Protein AF-A0A0B3A888-F1 (afdb_monomer_lite)

pLDDT: mean 83.21, std 17.1, range [43.78, 98.12]

Radius of gyration: 31.51 Å; chains: 1; bounding box: 76×60×74 Å

Foldseek 3Di:
DVVVVVVVVVLVVVLVVLVVVLVVVLVVCCVPVVDDPVVSVVSVVVSVVVSVVVVVVSVVVVVVVVVVVVVVVVVPPPDDDDDDDDDDDDDDDDDDDDPDDPDPDPPDDDDDDDAQKKAFQVQLEMAGPPDPCRVVHDPVRIDGHNDPVVSVVVVRHYDPPRPPVPD

Secondary structure (DSSP, 8-state):
-HHHHHHHHHHHHHHHHHHHHHHHHHHHHHHHH---HHHHHHHHHHHHHHHHHHHHHHHHHHHHHHHHHHHHHTTS---PPP--------S-----------------PPPP---SEEEETTTTEEEETT-TTGGGS-GGGEEEES-HHHHHHTTPEEPTTT-TT--

Structure (mmCIF, N/CA/C/O backbone):
data_AF-A0A0B3A888-F1
#
_entry.id   AF-A0A0B3A888-F1
#
loop_
_atom_site.group_PDB
_atom_site.id
_atom_site.type_symbol
_atom_site.label_atom_id
_atom_site.label_alt_id
_atom_site.label_comp_id
_atom_site.label_asym_id
_atom_site.label_entity_id
_atom_site.label_seq_id
_atom_site.pdbx_PDB_ins_code
_atom_site.Cartn_x
_atom_site.Cartn_y
_atom_site.Cartn_z
_atom_site.occupancy
_atom_site.B_iso_or_equiv
_atom_site.auth_seq_id
_atom_site.auth_comp_id
_atom_site.auth_asym_id
_atom_site.auth_atom_id
_atom_site.pdbx_PDB_model_num
ATOM 1 N N . MET A 1 1 ? -5.987 -22.465 0.903 1.00 52.75 1 MET A N 1
ATOM 2 C CA . MET A 1 1 ? -4.660 -22.905 0.404 1.00 52.75 1 MET A CA 1
ATOM 3 C C . MET A 1 1 ? -4.562 -23.114 -1.117 1.00 52.75 1 MET A C 1
ATOM 5 O O . MET A 1 1 ? -3.492 -22.869 -1.653 1.00 52.75 1 MET A O 1
ATOM 9 N N . LYS A 1 2 ? -5.612 -23.529 -1.856 1.00 56.41 2 LYS A N 1
ATOM 10 C CA . LYS A 1 2 ? -5.529 -23.664 -3.337 1.00 56.41 2 LYS A CA 1
ATOM 11 C C . LYS A 1 2 ? -5.495 -22.328 -4.105 1.00 56.41 2 LYS A C 1
ATOM 13 O O . LYS A 1 2 ? -4.912 -22.266 -5.180 1.00 56.41 2 LYS A O 1
ATOM 18 N N . THR A 1 3 ? -6.082 -21.266 -3.560 1.00 59.41 3 THR A N 1
ATOM 19 C CA . THR A 1 3 ? -6.225 -19.962 -4.233 1.00 59.41 3 THR A CA 1
ATOM 20 C C . THR A 1 3 ? -4.918 -19.170 -4.338 1.00 59.41 3 THR A C 1
ATOM 22 O O . THR A 1 3 ? -4.707 -18.485 -5.332 1.00 59.41 3 THR A O 1
ATOM 25 N N . GLU A 1 4 ? -4.000 -19.308 -3.379 1.00 65.19 4 GLU A N 1
ATOM 26 C CA . GLU A 1 4 ? -2.724 -18.570 -3.383 1.00 65.19 4 GLU A CA 1
ATOM 27 C C . GLU A 1 4 ? -1.779 -19.015 -4.508 1.00 65.19 4 GLU A C 1
ATOM 29 O O . GLU A 1 4 ? -1.134 -18.179 -5.141 1.00 65.19 4 GLU A O 1
ATOM 34 N N . LYS A 1 5 ? -1.744 -20.320 -4.816 1.00 71.00 5 LYS A N 1
ATOM 35 C CA . LYS A 1 5 ? -0.917 -20.869 -5.907 1.00 71.00 5 LYS A CA 1
ATOM 36 C C . LYS A 1 5 ? -1.411 -20.451 -7.294 1.00 71.00 5 LYS A C 1
ATOM 38 O O . LYS A 1 5 ? -0.616 -20.291 -8.214 1.00 71.00 5 LYS A O 1
ATOM 43 N N . LEU A 1 6 ? -2.721 -20.266 -7.447 1.00 69.06 6 LEU A N 1
ATOM 44 C CA . LEU A 1 6 ? -3.334 -19.882 -8.719 1.00 69.06 6 LEU A CA 1
ATOM 45 C C . LEU A 1 6 ? -3.027 -18.419 -9.067 1.00 69.06 6 LEU A C 1
ATOM 47 O O . LEU A 1 6 ? -2.674 -18.119 -10.205 1.00 69.06 6 LEU A O 1
ATOM 51 N N . VAL A 1 7 ? -3.057 -17.530 -8.067 1.00 69.50 7 VAL A N 1
ATOM 52 C CA . VAL A 1 7 ? -2.673 -16.119 -8.240 1.00 69.50 7 VAL A CA 1
ATOM 53 C C . VAL A 1 7 ? -1.181 -15.990 -8.567 1.00 69.50 7 VAL A C 1
ATOM 55 O O . VAL A 1 7 ? -0.821 -15.209 -9.441 1.00 69.50 7 VAL A O 1
ATOM 58 N N . SER A 1 8 ? -0.301 -16.792 -7.949 1.00 80.62 8 SER A N 1
ATOM 59 C CA . SER A 1 8 ? 1.134 -16.717 -8.264 1.00 80.62 8 SER A CA 1
ATOM 60 C C . SER A 1 8 ? 1.475 -17.188 -9.679 1.00 80.62 8 SER A C 1
ATOM 62 O O . SER A 1 8 ? 2.405 -16.655 -10.278 1.00 80.62 8 SER A O 1
ATOM 64 N N . LEU A 1 9 ? 0.748 -18.175 -10.212 1.00 87.25 9 LEU A N 1
ATOM 65 C CA . LEU A 1 9 ? 0.946 -18.652 -11.583 1.00 87.25 9 LEU A CA 1
ATOM 66 C C . LEU A 1 9 ? 0.525 -17.603 -12.612 1.00 87.25 9 LEU A C 1
ATOM 68 O O . LEU A 1 9 ? 1.254 -17.373 -13.571 1.00 87.25 9 LEU A O 1
ATOM 72 N N . PHE A 1 10 ? -0.610 -16.936 -12.396 1.00 85.94 10 PHE A N 1
ATOM 73 C CA . PHE A 1 10 ? -1.071 -15.887 -13.304 1.00 85.94 10 PHE A CA 1
ATOM 74 C C . PHE A 1 10 ? -0.111 -14.689 -13.330 1.00 85.94 10 PHE A C 1
ATOM 76 O O . PHE A 1 10 ? 0.247 -14.225 -14.409 1.00 85.94 10 PHE A O 1
ATOM 83 N N . ASP A 1 11 ? 0.374 -14.248 -12.163 1.00 86.38 11 ASP A N 1
ATOM 84 C CA . ASP A 1 11 ? 1.381 -13.180 -12.064 1.00 86.38 11 ASP A CA 1
ATOM 85 C C . ASP A 1 11 ? 2.663 -13.535 -12.837 1.00 86.38 11 ASP A C 1
ATOM 87 O O . ASP A 1 11 ? 3.244 -12.694 -13.524 1.00 86.38 11 ASP A O 1
ATOM 91 N N . PHE A 1 12 ? 3.107 -14.791 -12.727 1.00 88.06 12 PHE A N 1
ATOM 92 C CA . PHE A 1 12 ? 4.292 -15.280 -13.425 1.00 88.06 12 PHE A CA 1
ATOM 93 C C . PHE A 1 12 ? 4.088 -15.292 -14.942 1.00 88.06 12 PHE A C 1
ATOM 95 O O . PHE A 1 12 ? 4.925 -14.771 -15.675 1.00 88.06 12 PHE A O 1
ATOM 102 N N . ILE A 1 13 ? 2.957 -15.826 -15.413 1.00 93.62 13 ILE A N 1
ATOM 103 C CA . ILE A 1 13 ? 2.616 -15.840 -16.841 1.00 93.62 13 ILE A CA 1
ATOM 104 C C . ILE A 1 13 ? 2.553 -14.408 -17.381 1.00 93.62 13 ILE A C 1
ATOM 106 O O . ILE A 1 13 ? 3.132 -14.128 -18.425 1.00 93.62 13 ILE A O 1
ATOM 110 N N . LEU A 1 14 ? 1.919 -13.483 -16.655 1.00 90.94 14 LEU A N 1
ATOM 111 C CA . LEU A 1 14 ? 1.833 -12.077 -17.047 1.00 90.94 14 LEU A CA 1
ATOM 112 C C . LEU A 1 14 ? 3.222 -11.427 -17.180 1.00 90.94 14 LEU A C 1
ATOM 114 O O . LEU A 1 14 ? 3.473 -10.722 -18.155 1.00 90.94 14 LEU A O 1
ATOM 118 N N . LEU A 1 15 ? 4.137 -11.688 -16.239 1.00 91.38 15 LEU A N 1
ATOM 119 C CA . LEU A 1 15 ? 5.520 -11.201 -16.313 1.00 91.38 15 LEU A CA 1
ATOM 120 C C . LEU A 1 15 ? 6.269 -11.764 -17.525 1.00 91.38 15 LEU A C 1
ATOM 122 O O . LEU A 1 15 ? 6.967 -11.018 -18.207 1.00 91.38 15 LEU A O 1
ATOM 126 N N . VAL A 1 16 ? 6.099 -13.054 -17.819 1.00 95.12 16 VAL A N 1
ATOM 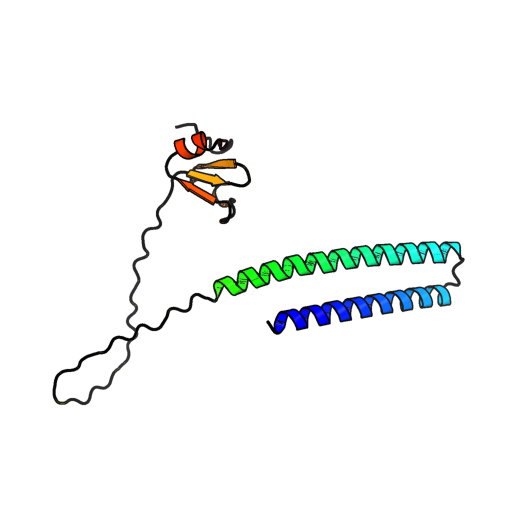127 C CA . VAL A 1 16 ? 6.710 -13.695 -18.993 1.00 95.12 16 VAL A CA 1
ATOM 128 C C . VAL A 1 16 ? 6.167 -13.089 -20.288 1.00 95.12 16 VAL A C 1
ATOM 130 O O . VAL A 1 16 ? 6.946 -12.742 -21.173 1.00 95.12 16 VAL A O 1
ATOM 133 N N . VAL A 1 17 ? 4.850 -12.896 -20.388 1.00 96.44 17 VAL A N 1
ATOM 134 C CA . VAL A 1 17 ? 4.212 -12.270 -21.558 1.00 96.44 17 VAL A CA 1
ATOM 135 C C . VAL A 1 17 ? 4.716 -10.840 -21.763 1.00 96.44 17 VAL A C 1
ATOM 137 O O . VAL A 1 17 ? 5.022 -10.462 -22.891 1.00 96.44 17 VAL A O 1
ATOM 140 N N . LEU A 1 18 ? 4.862 -10.060 -20.687 1.00 95.00 18 LEU A N 1
ATOM 141 C CA . LEU A 1 18 ? 5.425 -8.706 -20.742 1.00 95.00 18 LEU A CA 1
ATOM 142 C C . LEU A 1 18 ? 6.899 -8.692 -21.170 1.00 95.00 18 LEU A C 1
ATOM 144 O O . LEU A 1 18 ? 7.312 -7.816 -21.925 1.00 95.00 18 LEU A O 1
ATOM 148 N N . ALA A 1 19 ? 7.697 -9.657 -20.714 1.00 94.44 19 ALA A N 1
ATOM 149 C CA . ALA A 1 19 ? 9.089 -9.769 -21.134 1.00 94.44 19 ALA A CA 1
ATOM 150 C C . ALA A 1 19 ? 9.191 -10.093 -22.634 1.00 94.44 19 ALA A C 1
ATOM 152 O O . ALA A 1 19 ? 9.943 -9.443 -23.359 1.00 94.44 19 ALA A O 1
ATOM 153 N N . ILE A 1 20 ? 8.387 -11.046 -23.118 1.00 97.50 20 ILE A N 1
ATOM 154 C CA . ILE A 1 20 ? 8.337 -11.410 -24.541 1.00 97.50 20 ILE A CA 1
ATOM 155 C C . ILE A 1 20 ? 7.874 -10.217 -25.386 1.00 97.50 20 ILE A C 1
ATOM 157 O O . ILE A 1 20 ? 8.485 -9.929 -26.414 1.00 97.50 20 ILE A O 1
ATOM 161 N N . SER A 1 21 ? 6.838 -9.490 -24.954 1.00 97.25 21 SER A N 1
ATOM 162 C CA . SER A 1 21 ? 6.339 -8.336 -25.706 1.00 97.25 21 SER A CA 1
ATOM 163 C C . SER A 1 21 ? 7.377 -7.217 -25.816 1.00 97.25 21 SER A C 1
ATOM 165 O O . SER A 1 21 ? 7.501 -6.620 -26.883 1.00 97.25 21 SER A O 1
ATOM 167 N N . MET A 1 22 ? 8.182 -6.979 -24.774 1.00 96.75 22 MET A N 1
ATOM 168 C CA . MET A 1 22 ? 9.288 -6.018 -24.836 1.00 96.75 22 MET A CA 1
ATOM 169 C C . MET A 1 22 ? 10.382 -6.433 -25.822 1.00 96.75 22 MET A C 1
ATOM 171 O O . MET A 1 22 ? 10.882 -5.588 -26.563 1.00 96.75 22 MET A O 1
ATOM 175 N N . VAL A 1 23 ? 10.737 -7.720 -25.874 1.00 97.44 23 VAL A N 1
ATOM 176 C CA . VAL A 1 23 ? 11.733 -8.230 -26.834 1.00 97.44 23 VAL A CA 1
ATOM 177 C C . VAL A 1 23 ? 11.226 -8.099 -28.272 1.00 97.44 23 VAL A C 1
ATOM 179 O O . VAL A 1 23 ? 11.961 -7.639 -29.149 1.00 97.44 23 VAL A O 1
ATOM 182 N N . LEU A 1 24 ? 9.960 -8.445 -28.517 1.00 98.00 24 LEU A N 1
ATOM 183 C CA . LEU A 1 24 ? 9.327 -8.279 -29.829 1.00 98.00 24 LEU A CA 1
ATOM 184 C C . LEU A 1 24 ? 9.249 -6.804 -30.238 1.00 98.00 24 LEU A C 1
ATOM 186 O O . LEU A 1 24 ? 9.520 -6.463 -31.385 1.00 98.00 24 LEU A O 1
ATOM 190 N N . PHE A 1 25 ? 8.940 -5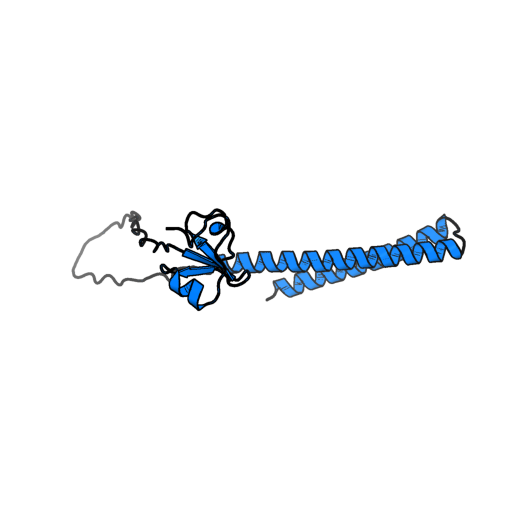.914 -29.295 1.00 97.75 25 PHE A N 1
ATOM 191 C CA . PHE A 1 25 ? 8.915 -4.477 -29.542 1.00 97.75 25 PHE A CA 1
ATOM 192 C C . PHE A 1 25 ? 10.303 -3.923 -29.890 1.00 97.75 25 PHE A C 1
ATOM 194 O O . PHE A 1 25 ? 10.436 -3.144 -30.836 1.00 97.75 25 PHE A O 1
ATOM 201 N N . PHE A 1 26 ? 11.339 -4.338 -29.155 1.00 97.44 26 PHE A N 1
ATOM 202 C CA . PHE A 1 26 ? 12.719 -3.930 -29.411 1.00 97.44 26 PHE A CA 1
ATOM 203 C C . PHE A 1 26 ? 13.188 -4.392 -30.793 1.00 97.44 26 PHE A C 1
ATOM 205 O O . PHE A 1 26 ? 13.618 -3.578 -31.605 1.00 97.44 26 PHE A O 1
ATOM 212 N N . THR A 1 27 ? 13.044 -5.686 -31.086 1.00 96.88 27 THR A N 1
ATOM 213 C CA . THR A 1 27 ? 13.445 -6.269 -32.378 1.00 96.88 27 THR A CA 1
ATOM 214 C C . THR A 1 27 ? 12.665 -5.676 -33.550 1.00 96.88 27 THR A C 1
ATOM 216 O O . THR A 1 27 ? 13.269 -5.328 -34.564 1.00 96.88 27 THR A O 1
ATOM 219 N N . GLY A 1 28 ? 11.352 -5.477 -33.393 1.00 97.38 28 GLY A N 1
ATOM 220 C CA . GLY A 1 28 ? 10.510 -4.813 -34.386 1.00 97.38 28 GLY A CA 1
ATOM 221 C C . GLY A 1 28 ? 10.979 -3.389 -34.675 1.00 97.38 28 GLY A C 1
ATOM 222 O O . GLY A 1 28 ? 11.177 -3.036 -35.831 1.00 97.38 28 GLY A O 1
ATOM 223 N N . SER A 1 29 ? 11.242 -2.606 -33.626 1.00 97.00 29 SER A N 1
ATOM 224 C CA . SER A 1 29 ? 11.673 -1.210 -33.755 1.00 97.00 29 SER A CA 1
ATOM 225 C C . SER A 1 29 ? 13.047 -1.081 -34.423 1.00 97.00 29 SER A C 1
ATOM 227 O O . SER A 1 29 ? 13.239 -0.221 -35.279 1.00 97.00 29 SER A O 1
ATOM 229 N N . VAL A 1 30 ? 14.001 -1.955 -34.081 1.00 96.94 30 VAL A N 1
ATOM 230 C CA . VAL A 1 30 ? 15.320 -1.987 -34.737 1.00 96.94 30 VAL A CA 1
ATOM 231 C C . VAL A 1 30 ? 15.179 -2.315 -36.226 1.00 96.94 30 VAL A C 1
ATOM 233 O O . VAL A 1 30 ? 15.793 -1.644 -37.055 1.00 96.94 30 VAL A O 1
ATOM 236 N N . GLY A 1 31 ? 14.335 -3.292 -36.573 1.00 95.31 31 GLY A N 1
ATOM 237 C CA . GLY A 1 31 ? 14.107 -3.697 -37.961 1.00 95.31 31 GLY A CA 1
ATOM 238 C C . GLY A 1 31 ? 13.382 -2.648 -38.810 1.0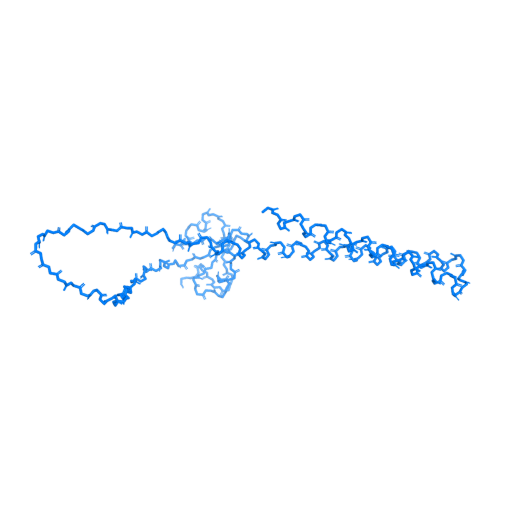0 95.31 31 GLY A C 1
ATOM 239 O O . GLY A 1 31 ? 13.707 -2.492 -39.983 1.00 95.31 31 GLY A O 1
ATOM 240 N N . THR A 1 32 ? 12.420 -1.914 -38.241 1.00 98.06 32 THR A N 1
ATOM 241 C CA . THR A 1 32 ? 11.615 -0.940 -38.999 1.00 98.06 32 THR A CA 1
ATOM 242 C C . THR A 1 32 ? 12.279 0.422 -39.148 1.00 98.06 32 THR A C 1
ATOM 244 O O . THR A 1 32 ? 12.112 1.060 -40.183 1.00 98.06 32 THR A O 1
ATOM 247 N N . PHE A 1 33 ? 13.000 0.892 -38.126 1.00 97.06 33 PHE A N 1
ATOM 248 C CA . PHE A 1 33 ? 13.532 2.260 -38.096 1.00 97.06 33 PHE A CA 1
ATOM 249 C C . PHE A 1 33 ? 15.015 2.361 -38.465 1.00 97.06 33 PHE A C 1
ATOM 251 O O . PHE A 1 33 ? 15.522 3.472 -38.575 1.00 97.06 33 PHE A O 1
ATOM 258 N N . ASN A 1 34 ? 15.700 1.230 -38.681 1.00 95.94 34 ASN A N 1
ATOM 259 C CA . ASN A 1 34 ? 17.124 1.176 -39.032 1.00 95.94 34 ASN A CA 1
ATOM 260 C C . ASN A 1 34 ? 17.999 2.037 -38.093 1.00 95.94 34 ASN A C 1
ATOM 262 O O . ASN A 1 34 ? 18.831 2.832 -38.531 1.00 95.94 34 ASN A O 1
ATOM 266 N N . LEU A 1 35 ? 17.739 1.906 -36.788 1.00 96.38 35 LEU A N 1
ATOM 267 C CA . LEU A 1 35 ? 18.321 2.732 -35.728 1.00 96.38 35 LEU A CA 1
ATOM 268 C C . LEU A 1 35 ? 19.846 2.592 -35.669 1.00 96.38 35 LEU A C 1
ATOM 270 O O . LEU A 1 35 ? 20.373 1.477 -35.739 1.00 96.38 35 LEU A O 1
ATOM 274 N N . GLN A 1 36 ? 20.550 3.702 -35.439 1.00 97.50 36 GLN A N 1
ATOM 275 C CA . GLN A 1 36 ? 21.995 3.678 -35.186 1.00 97.50 36 GLN A CA 1
ATOM 276 C C . GLN A 1 36 ? 22.317 3.023 -33.832 1.00 97.50 36 GLN A C 1
ATOM 278 O O . GLN A 1 36 ? 21.501 3.023 -32.912 1.00 97.50 36 GLN A O 1
ATOM 283 N N . ASN A 1 37 ? 23.540 2.503 -33.665 1.00 96.56 37 ASN A N 1
ATOM 284 C CA . ASN A 1 37 ? 23.957 1.800 -32.440 1.00 96.56 37 ASN A CA 1
ATOM 285 C C . ASN A 1 37 ? 23.732 2.619 -31.153 1.00 96.56 37 ASN A C 1
ATOM 287 O O . ASN A 1 37 ? 23.357 2.060 -30.125 1.00 96.56 37 ASN A O 1
ATOM 291 N N . SER A 1 38 ? 23.933 3.940 -31.198 1.00 97.19 38 SER A N 1
ATOM 292 C CA . SER A 1 38 ? 23.667 4.837 -30.064 1.00 97.19 38 SER A CA 1
ATOM 293 C C . SER A 1 38 ? 22.183 4.855 -29.683 1.00 97.19 38 SER A C 1
ATOM 295 O O . SER A 1 38 ? 21.845 4.693 -28.512 1.00 97.19 38 SER A O 1
ATOM 297 N N . GLU A 1 39 ? 21.296 4.979 -30.669 1.00 96.81 39 GLU A N 1
ATOM 298 C CA . GLU A 1 39 ? 19.841 4.995 -30.489 1.00 96.81 39 GLU A CA 1
ATOM 299 C C . GLU A 1 39 ? 19.323 3.650 -29.968 1.00 96.81 39 GLU A C 1
ATOM 301 O O . GLU A 1 39 ? 18.455 3.616 -29.095 1.00 96.81 39 GLU A O 1
ATOM 306 N N . GLN A 1 40 ? 19.899 2.538 -30.438 1.00 97.19 40 GLN A N 1
ATOM 307 C CA . GLN A 1 40 ? 19.576 1.195 -29.948 1.00 97.19 40 GLN A CA 1
ATOM 308 C C . GLN A 1 40 ? 19.897 1.041 -28.457 1.00 97.19 40 GLN A C 1
ATOM 310 O O . GLN A 1 40 ? 19.080 0.512 -27.700 1.00 97.19 40 GLN A O 1
ATOM 315 N N . VAL A 1 41 ? 21.059 1.534 -28.010 1.00 97.56 41 VAL A N 1
ATOM 316 C CA . VAL A 1 41 ? 21.444 1.508 -26.590 1.00 97.56 41 VAL A CA 1
ATOM 317 C C . VAL A 1 41 ? 20.501 2.379 -25.761 1.00 97.56 41 VAL A C 1
ATOM 319 O O . VAL A 1 41 ? 20.028 1.937 -24.713 1.00 97.56 41 VAL A O 1
ATOM 322 N N . THR A 1 42 ? 20.171 3.585 -26.229 1.00 97.44 42 THR A N 1
ATOM 323 C CA . THR A 1 42 ? 19.214 4.465 -25.540 1.00 97.44 42 THR A CA 1
ATOM 324 C C . THR A 1 42 ? 17.834 3.814 -25.416 1.00 97.44 42 THR A C 1
ATOM 326 O O . THR A 1 42 ? 17.242 3.836 -24.333 1.00 97.44 42 THR A O 1
ATOM 329 N N . LEU A 1 43 ? 17.341 3.178 -26.483 1.00 97.12 43 LEU A N 1
ATOM 330 C CA . LEU A 1 43 ? 16.071 2.450 -26.483 1.00 97.12 43 LEU A CA 1
ATOM 331 C C . LEU A 1 43 ? 16.092 1.274 -25.497 1.00 97.12 43 LEU A C 1
ATOM 333 O O . LEU A 1 43 ? 15.140 1.088 -24.738 1.00 97.12 43 LEU A O 1
ATOM 337 N N . LEU A 1 44 ? 17.185 0.508 -25.465 1.00 97.12 44 LEU A N 1
ATOM 338 C CA . LEU A 1 44 ? 17.352 -0.613 -24.542 1.00 97.12 44 LEU A CA 1
ATOM 339 C C . LEU A 1 44 ? 17.311 -0.148 -23.080 1.00 97.12 44 LEU A C 1
ATOM 341 O O . LEU A 1 44 ? 16.594 -0.729 -22.266 1.00 97.12 44 LEU A O 1
ATOM 345 N N . VAL A 1 45 ? 18.033 0.927 -22.746 1.00 98.12 45 VAL A N 1
ATOM 346 C CA . VAL A 1 45 ? 18.025 1.513 -21.395 1.00 98.12 45 VAL A CA 1
ATOM 347 C C . VAL A 1 45 ? 16.615 1.959 -21.006 1.00 98.12 45 VAL A C 1
ATOM 349 O O . VAL A 1 45 ? 16.163 1.676 -19.894 1.00 98.12 45 VAL A O 1
ATOM 352 N N . TYR A 1 46 ? 15.889 2.603 -21.922 1.00 97.88 46 TYR A N 1
ATOM 353 C CA . TYR A 1 46 ? 14.507 3.017 -21.686 1.00 97.88 46 TYR A CA 1
ATOM 354 C C . TYR A 1 46 ? 13.572 1.822 -21.426 1.00 97.88 46 TYR A C 1
ATOM 356 O O . TYR A 1 46 ? 12.776 1.846 -20.482 1.00 97.88 46 TYR A O 1
ATOM 364 N N . LEU A 1 47 ? 13.696 0.740 -22.200 1.00 97.00 47 LEU A N 1
ATOM 365 C CA . LEU A 1 47 ? 12.918 -0.485 -21.986 1.00 97.00 47 LEU A CA 1
ATOM 366 C C . LEU A 1 47 ? 13.229 -1.144 -20.636 1.00 97.00 47 LEU A C 1
ATOM 368 O O . LEU A 1 47 ? 12.313 -1.549 -19.923 1.00 97.00 47 LEU A O 1
ATOM 372 N N . ILE A 1 48 ? 14.497 -1.181 -20.224 1.00 96.94 48 ILE A N 1
ATOM 373 C CA . ILE A 1 48 ? 14.885 -1.713 -18.909 1.00 96.94 48 ILE A CA 1
ATOM 374 C C . ILE A 1 48 ? 14.276 -0.871 -17.779 1.00 96.94 48 ILE A C 1
ATOM 376 O O . ILE A 1 48 ? 13.716 -1.418 -16.827 1.00 96.94 48 ILE A O 1
ATOM 380 N N . LEU A 1 49 ? 14.339 0.460 -17.875 1.00 98.00 49 LEU A N 1
ATOM 381 C CA . LEU A 1 49 ? 13.769 1.350 -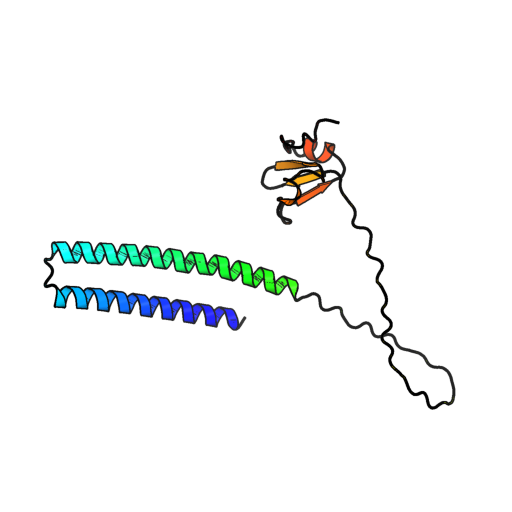16.860 1.00 98.00 49 LEU A CA 1
ATOM 382 C C . LEU A 1 49 ? 12.248 1.204 -16.755 1.00 98.00 49 LEU A C 1
ATOM 384 O O . LEU A 1 49 ? 11.711 1.089 -15.650 1.00 98.00 49 LEU A O 1
ATOM 388 N N . THR A 1 50 ? 11.547 1.167 -17.890 1.00 96.19 50 THR A N 1
ATOM 389 C CA . THR A 1 50 ? 10.092 0.954 -17.908 1.00 96.19 50 THR A CA 1
ATOM 390 C C . THR A 1 50 ? 9.720 -0.417 -17.344 1.00 96.19 50 THR A C 1
ATOM 392 O O . THR A 1 50 ? 8.788 -0.505 -16.542 1.00 96.19 50 THR A O 1
ATOM 395 N N . TYR A 1 51 ? 10.490 -1.465 -17.650 1.00 94.62 51 TYR A N 1
ATOM 396 C CA . TYR A 1 51 ? 10.306 -2.797 -17.071 1.00 94.62 51 TYR A CA 1
ATOM 397 C C . TYR A 1 51 ? 10.435 -2.786 -15.543 1.00 94.62 51 TYR A C 1
ATOM 399 O O . TYR A 1 51 ? 9.571 -3.316 -14.842 1.00 94.62 51 TYR A O 1
ATOM 407 N N . ILE A 1 52 ? 11.467 -2.126 -15.006 1.00 96.06 52 ILE A N 1
ATOM 408 C CA . ILE A 1 52 ? 11.674 -1.996 -13.556 1.00 96.06 52 ILE A CA 1
ATOM 409 C C . ILE A 1 52 ? 10.490 -1.274 -12.897 1.00 96.06 52 ILE A C 1
ATOM 411 O O . ILE A 1 52 ? 10.003 -1.716 -11.852 1.00 96.06 52 ILE A O 1
ATOM 415 N N . ILE A 1 53 ? 9.987 -0.192 -13.502 1.00 96.75 53 ILE A N 1
ATOM 416 C CA . ILE A 1 53 ? 8.825 0.546 -12.983 1.00 96.75 53 ILE A CA 1
ATOM 417 C C . ILE A 1 53 ? 7.585 -0.356 -12.946 1.00 96.75 53 ILE A C 1
ATOM 419 O O . ILE A 1 53 ? 6.910 -0.424 -11.914 1.00 96.75 53 ILE A O 1
ATOM 423 N N . ILE A 1 54 ? 7.301 -1.081 -14.033 1.00 94.25 54 ILE A N 1
ATOM 424 C CA . ILE A 1 54 ? 6.171 -2.018 -14.109 1.00 94.25 54 ILE A CA 1
ATOM 425 C C . ILE A 1 54 ? 6.306 -3.101 -13.034 1.00 94.25 54 ILE A C 1
ATOM 427 O O . ILE A 1 54 ? 5.347 -3.371 -12.309 1.00 94.25 54 ILE A O 1
ATOM 431 N N . LEU A 1 55 ? 7.502 -3.665 -12.856 1.00 92.62 55 LEU A N 1
ATOM 432 C CA . LEU A 1 55 ? 7.771 -4.682 -11.842 1.00 92.62 55 LEU A CA 1
ATOM 433 C C . LEU A 1 55 ? 7.498 -4.157 -10.422 1.00 92.62 55 LEU A C 1
ATOM 435 O O . LEU A 1 55 ? 6.821 -4.819 -9.634 1.00 92.62 55 LEU A O 1
ATOM 439 N N . ILE A 1 56 ? 7.936 -2.936 -10.098 1.00 94.44 56 ILE A N 1
ATOM 440 C CA . ILE A 1 56 ? 7.644 -2.293 -8.806 1.00 94.44 56 ILE A CA 1
ATOM 441 C C . ILE A 1 56 ? 6.132 -2.096 -8.612 1.00 94.44 56 ILE A C 1
ATOM 443 O O . ILE A 1 56 ? 5.621 -2.329 -7.509 1.00 94.44 56 ILE A O 1
ATOM 447 N N . LEU A 1 57 ? 5.407 -1.681 -9.655 1.00 92.88 57 LEU A N 1
ATOM 448 C CA . LEU A 1 57 ? 3.955 -1.483 -9.600 1.00 92.88 57 LEU A CA 1
ATOM 449 C C . LEU A 1 57 ? 3.207 -2.797 -9.355 1.00 92.88 57 LEU A C 1
ATOM 451 O O . LEU A 1 57 ? 2.362 -2.846 -8.459 1.00 92.88 57 LEU A O 1
ATOM 455 N N . VAL A 1 58 ? 3.560 -3.867 -10.073 1.00 90.50 58 VAL A N 1
ATOM 456 C CA . VAL A 1 58 ? 2.972 -5.205 -9.891 1.00 90.50 58 VAL A CA 1
ATOM 457 C C . VAL A 1 58 ? 3.211 -5.705 -8.463 1.00 90.50 58 VAL A C 1
ATOM 459 O O . VAL A 1 58 ? 2.274 -6.125 -7.776 1.00 90.50 58 VAL A O 1
ATOM 462 N N . LEU A 1 59 ? 4.441 -5.570 -7.954 1.00 88.62 59 LEU A N 1
ATOM 463 C CA . LEU A 1 59 ? 4.781 -5.960 -6.582 1.00 88.62 59 LEU A CA 1
ATOM 464 C C . LEU A 1 59 ? 4.009 -5.147 -5.532 1.00 88.62 59 LEU A C 1
ATOM 466 O O . LEU A 1 59 ? 3.559 -5.702 -4.523 1.00 88.62 59 LEU A O 1
ATOM 470 N N . ARG A 1 60 ? 3.832 -3.837 -5.743 1.00 89.44 60 ARG A N 1
ATOM 471 C CA . ARG A 1 60 ? 3.042 -2.983 -4.842 1.00 89.44 60 ARG A CA 1
ATOM 472 C C . ARG A 1 60 ? 1.566 -3.349 -4.857 1.00 89.44 60 ARG A C 1
ATOM 474 O O . ARG A 1 60 ? 0.967 -3.458 -3.785 1.00 89.44 60 ARG A O 1
ATOM 481 N N . PHE A 1 61 ? 0.994 -3.566 -6.038 1.00 86.75 61 PHE A N 1
ATOM 482 C CA . PHE A 1 61 ? -0.412 -3.924 -6.182 1.00 86.75 61 PHE A CA 1
ATOM 483 C C . PHE A 1 61 ? -0.722 -5.242 -5.468 1.00 86.75 61 PHE A C 1
ATOM 485 O O . PHE A 1 61 ? -1.684 -5.318 -4.701 1.00 86.75 61 PHE A O 1
ATOM 492 N N . LYS A 1 62 ? 0.166 -6.236 -5.602 1.00 84.06 62 LYS A N 1
ATOM 493 C CA . LYS A 1 62 ? 0.056 -7.522 -4.907 1.00 84.06 62 LYS A CA 1
ATOM 494 C C . LYS A 1 62 ? -0.026 -7.366 -3.388 1.00 84.06 62 LYS A C 1
ATOM 496 O O . LYS A 1 62 ? -0.907 -7.954 -2.765 1.00 84.06 62 LYS A O 1
ATOM 501 N N . ARG A 1 63 ? 0.828 -6.530 -2.783 1.00 82.31 63 ARG A N 1
ATOM 502 C CA . ARG A 1 63 ? 0.794 -6.279 -1.326 1.00 82.31 63 ARG A CA 1
ATOM 503 C C . ARG A 1 63 ? -0.542 -5.694 -0.872 1.00 82.31 63 ARG A C 1
ATOM 505 O O . ARG A 1 63 ? -1.088 -6.127 0.138 1.00 82.31 63 ARG A O 1
ATOM 512 N N . ILE A 1 64 ? -1.071 -4.726 -1.620 1.00 83.06 64 ILE A N 1
ATOM 513 C CA . ILE A 1 64 ? -2.344 -4.070 -1.291 1.00 83.06 64 ILE A CA 1
ATOM 514 C C . ILE A 1 64 ? -3.508 -5.056 -1.434 1.00 83.06 64 ILE A C 1
ATOM 516 O O . ILE A 1 64 ? -4.401 -5.088 -0.588 1.00 83.06 64 ILE A O 1
ATOM 520 N N . PHE A 1 65 ? -3.498 -5.873 -2.487 1.00 81.31 65 PHE A N 1
ATOM 521 C CA . PHE A 1 65 ? -4.554 -6.842 -2.752 1.00 81.31 65 PHE A CA 1
ATOM 522 C C . PHE A 1 65 ? -4.602 -7.954 -1.694 1.00 81.31 65 PHE A C 1
ATOM 524 O O . PHE A 1 65 ? -5.678 -8.246 -1.170 1.00 81.3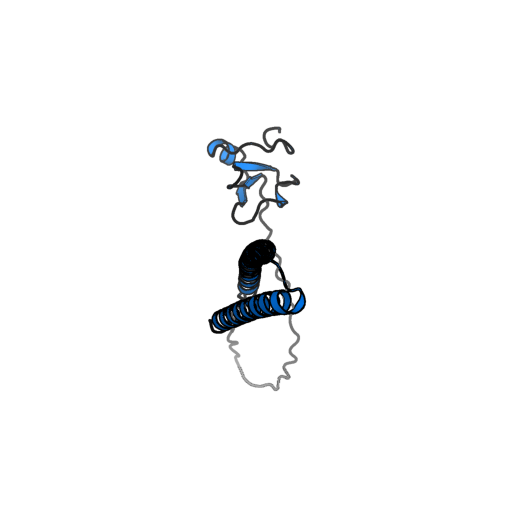1 65 PHE A O 1
ATOM 531 N N . LEU A 1 66 ? -3.444 -8.502 -1.301 1.00 80.12 66 LEU A N 1
ATOM 532 C CA . LEU A 1 66 ? -3.356 -9.485 -0.214 1.00 80.12 66 LEU A CA 1
ATOM 533 C C . LEU A 1 66 ? -3.880 -8.926 1.113 1.00 80.12 66 LEU A C 1
ATOM 535 O O . LEU A 1 66 ? -4.646 -9.606 1.792 1.00 80.12 66 LEU A O 1
ATOM 539 N N . ALA A 1 67 ? -3.535 -7.680 1.454 1.00 76.94 67 ALA A N 1
ATOM 540 C CA . ALA A 1 67 ? -4.018 -7.049 2.681 1.00 76.94 67 ALA A CA 1
ATOM 541 C C . ALA A 1 67 ? -5.556 -6.960 2.722 1.00 76.94 67 ALA A C 1
ATOM 543 O O . ALA A 1 67 ? -6.163 -7.273 3.744 1.00 76.94 67 ALA A O 1
ATOM 544 N N . ARG A 1 68 ? -6.199 -6.615 1.596 1.00 77.81 68 ARG A N 1
ATOM 545 C CA . ARG A 1 68 ? -7.669 -6.529 1.513 1.00 77.81 68 ARG A CA 1
ATOM 546 C C . ARG A 1 68 ? -8.363 -7.890 1.587 1.00 77.81 68 ARG A C 1
ATOM 548 O O . ARG A 1 68 ? -9.453 -7.978 2.145 1.00 77.81 68 ARG A O 1
ATOM 555 N N . ILE A 1 69 ? -7.774 -8.944 1.015 1.00 76.75 69 ILE A N 1
ATOM 556 C CA . ILE A 1 69 ? -8.358 -10.296 1.084 1.00 76.75 69 ILE A CA 1
ATOM 557 C C . ILE A 1 69 ? -8.340 -10.811 2.523 1.00 76.75 69 ILE A C 1
ATOM 559 O O . ILE A 1 69 ? -9.348 -11.329 2.999 1.00 76.75 69 ILE A O 1
ATOM 563 N N . LEU A 1 70 ? -7.219 -10.625 3.219 1.00 72.69 70 LEU A N 1
ATOM 564 C CA . LEU A 1 70 ? -7.027 -11.110 4.585 1.00 72.69 70 LEU A CA 1
ATOM 565 C C . LEU A 1 70 ? -7.970 -10.403 5.576 1.00 72.69 70 LEU A C 1
ATOM 567 O O . LEU A 1 70 ? -8.488 -11.017 6.506 1.00 72.69 70 LEU A O 1
ATOM 571 N N . GLU A 1 71 ? -8.275 -9.127 5.335 1.00 69.38 71 GLU A N 1
ATOM 572 C CA . GLU A 1 71 ? -9.263 -8.369 6.112 1.00 69.38 71 GLU A CA 1
ATOM 573 C C . GLU A 1 71 ? -10.702 -8.881 5.895 1.00 69.38 71 GLU A C 1
ATOM 575 O O . GLU A 1 71 ? -11.495 -8.932 6.836 1.00 69.38 71 GLU A O 1
ATOM 580 N N . LYS A 1 72 ? -11.031 -9.333 4.677 1.00 67.50 72 LYS A N 1
ATOM 581 C CA . LYS A 1 72 ? -12.367 -9.838 4.321 1.00 67.50 72 LYS A CA 1
ATOM 582 C C . LYS A 1 72 ? -12.649 -11.248 4.854 1.00 67.50 72 LYS A C 1
ATOM 584 O O . LYS A 1 72 ? -13.805 -11.554 5.144 1.00 67.50 72 LYS A O 1
ATOM 589 N N . ASP A 1 73 ? -11.632 -12.097 4.983 1.00 62.00 73 ASP A N 1
ATOM 590 C CA . ASP A 1 73 ? -11.804 -13.475 5.472 1.00 62.00 73 ASP A CA 1
ATOM 591 C C . ASP A 1 73 ? -12.054 -13.515 6.992 1.00 62.00 73 ASP A C 1
ATOM 593 O O . ASP A 1 73 ? -12.945 -14.217 7.472 1.00 62.00 73 ASP A O 1
ATOM 597 N N . ASN A 1 74 ? -11.388 -12.634 7.747 1.00 58.66 74 ASN A N 1
ATOM 598 C CA . ASN A 1 74 ? -11.580 -12.498 9.197 1.00 58.66 74 ASN A CA 1
ATOM 599 C C . ASN A 1 74 ? -13.002 -12.064 9.605 1.00 58.66 74 ASN A C 1
ATOM 601 O O . ASN A 1 74 ? -13.415 -12.298 10.739 1.00 58.66 74 ASN A O 1
ATOM 605 N N . GLN A 1 75 ? -13.781 -11.455 8.704 1.00 54.94 75 GLN A N 1
ATOM 606 C CA . GLN A 1 75 ? -15.171 -11.076 8.989 1.00 54.94 75 GLN A CA 1
ATOM 607 C C . GLN A 1 75 ? -16.179 -12.225 8.847 1.00 54.94 75 GLN A C 1
ATOM 609 O O . GLN A 1 75 ? -17.284 -12.115 9.373 1.00 54.94 75 GLN A O 1
ATOM 614 N N . LYS A 1 76 ? -15.841 -13.323 8.159 1.00 54.28 76 LYS A N 1
ATOM 615 C CA . LYS A 1 76 ? -16.801 -14.407 7.876 1.00 54.28 76 LYS A CA 1
ATOM 616 C C . LYS A 1 76 ? -16.815 -15.529 8.914 1.00 54.28 76 LYS A C 1
ATOM 618 O O . LYS A 1 76 ? -17.666 -16.409 8.837 1.00 54.28 76 LYS A O 1
ATOM 623 N N . GLN A 1 77 ? -15.926 -15.496 9.905 1.00 51.22 77 GLN A N 1
ATOM 624 C CA . GLN A 1 77 ? -15.759 -16.575 10.883 1.00 51.22 77 GLN A CA 1
ATOM 625 C C . GLN A 1 77 ? -16.557 -16.377 12.191 1.00 51.22 77 GLN A C 1
ATOM 627 O O . GLN A 1 77 ? -16.152 -16.851 13.248 1.00 51.22 77 GLN A O 1
ATOM 632 N N . LEU A 1 78 ? -17.705 -15.694 12.137 1.00 50.19 78 LEU A N 1
ATOM 633 C CA . LEU A 1 78 ? -18.685 -15.630 13.230 1.00 50.19 78 LEU A CA 1
ATOM 634 C C . LEU A 1 78 ? -19.954 -16.378 12.804 1.00 50.19 78 LEU A C 1
ATOM 636 O O . LEU A 1 78 ? -20.981 -15.775 12.516 1.00 50.19 78 LEU A O 1
ATOM 640 N N . VAL A 1 79 ? -19.867 -17.706 12.722 1.00 49.31 79 VAL A N 1
ATOM 641 C CA . VAL A 1 79 ? -21.049 -18.571 12.621 1.00 49.31 79 VAL A CA 1
ATOM 642 C C . VAL A 1 79 ? -21.282 -19.159 14.011 1.00 49.31 79 VAL A C 1
ATOM 644 O O . VAL A 1 79 ? -20.488 -19.966 14.497 1.00 49.31 79 VAL A O 1
ATOM 647 N N . GLU A 1 80 ? -22.327 -18.668 14.682 1.00 54.69 80 GLU A N 1
ATOM 648 C CA . GLU A 1 80 ? -22.775 -19.137 15.996 1.00 54.69 80 GLU A CA 1
ATOM 649 C C . GLU A 1 80 ? -23.143 -20.630 15.914 1.00 54.69 80 GLU A C 1
ATOM 651 O O . GLU A 1 80 ? -23.887 -21.058 15.031 1.00 54.69 80 GLU A O 1
ATOM 656 N N . LYS A 1 81 ? -22.601 -21.436 16.836 1.00 51.91 81 LYS A N 1
ATOM 657 C CA . LYS A 1 81 ? -22.955 -22.856 16.968 1.00 51.91 81 LYS A CA 1
ATOM 658 C C . LYS A 1 81 ? -24.457 -22.980 17.271 1.00 51.91 81 LYS A C 1
ATOM 660 O O . LYS A 1 81 ? -24.918 -22.290 18.183 1.00 51.91 81 LYS A O 1
ATOM 665 N N . PRO A 1 82 ? -25.208 -23.861 16.585 1.00 55.78 82 PRO A N 1
ATOM 666 C CA . PRO A 1 82 ? -26.606 -24.099 16.920 1.00 55.78 82 PRO A CA 1
ATOM 667 C C . PRO A 1 82 ? -26.700 -24.664 18.342 1.00 55.78 82 PRO A C 1
ATOM 669 O O . PRO A 1 82 ? -26.043 -25.649 18.682 1.00 55.78 82 PRO A O 1
ATOM 672 N N . ILE A 1 83 ? -27.482 -23.997 19.191 1.00 57.41 83 ILE A N 1
ATOM 673 C CA . ILE A 1 83 ? -27.758 -24.439 20.558 1.00 57.41 83 ILE A CA 1
ATOM 674 C C . ILE A 1 83 ? -28.981 -25.349 20.485 1.00 57.41 83 ILE A C 1
ATOM 676 O O . ILE A 1 83 ? -30.101 -24.868 20.325 1.00 57.41 83 ILE A O 1
ATOM 680 N N . PHE A 1 84 ? -28.766 -26.657 20.593 1.00 49.34 84 PHE A N 1
ATOM 681 C CA . PHE A 1 84 ? -29.849 -27.625 20.734 1.00 49.34 84 PHE A CA 1
ATOM 682 C C . PHE A 1 84 ? -30.345 -27.608 22.184 1.00 49.34 84 PHE A C 1
ATOM 684 O O . PHE A 1 84 ? -29.548 -27.697 23.120 1.00 49.34 84 PHE A O 1
ATOM 691 N N . ARG A 1 85 ? -31.657 -27.445 22.376 1.00 56.41 85 ARG A N 1
ATOM 692 C CA . ARG A 1 85 ? -32.325 -27.683 23.660 1.00 56.41 85 ARG A CA 1
ATOM 693 C C . ARG A 1 85 ? -33.246 -28.880 23.499 1.00 56.41 85 ARG A C 1
ATOM 695 O O . ARG A 1 85 ? -34.154 -28.827 22.676 1.00 56.41 85 ARG A O 1
ATOM 702 N N . ASP A 1 86 ? -33.029 -29.901 24.316 1.00 49.94 86 ASP A N 1
ATOM 703 C CA . ASP A 1 86 ? -33.918 -31.053 24.396 1.00 49.94 86 ASP A CA 1
ATOM 704 C C . ASP A 1 86 ? -35.199 -30.669 25.142 1.00 49.94 86 ASP A C 1
ATOM 706 O O . ASP A 1 86 ? -35.169 -30.188 26.280 1.00 49.94 86 ASP A O 1
ATOM 710 N N . ILE A 1 87 ? -36.335 -30.855 24.473 1.00 49.03 87 ILE A N 1
ATOM 711 C CA . ILE A 1 87 ? -37.669 -30.635 25.026 1.00 49.03 87 ILE A CA 1
ATOM 712 C C . ILE A 1 87 ? -38.141 -31.975 25.597 1.00 49.03 87 ILE A C 1
ATOM 714 O O . ILE A 1 87 ? -38.439 -32.906 24.853 1.00 49.03 87 ILE A O 1
ATOM 718 N N . ILE A 1 88 ? -38.203 -32.088 26.925 1.00 51.28 88 ILE A N 1
ATOM 719 C CA . ILE A 1 88 ? -38.767 -33.266 27.593 1.00 51.28 88 ILE A CA 1
ATOM 720 C C . ILE A 1 88 ? -40.290 -33.094 27.632 1.00 51.28 88 ILE A C 1
ATOM 722 O O . ILE A 1 88 ? -40.812 -32.326 28.441 1.00 51.28 88 ILE A O 1
ATOM 726 N N . HIS A 1 89 ? -41.007 -33.795 26.753 1.00 43.78 89 HIS A N 1
ATOM 727 C CA . HIS A 1 89 ? -42.468 -33.869 26.791 1.00 43.78 89 HIS A CA 1
ATOM 728 C C . HIS A 1 89 ? -42.927 -35.004 27.712 1.00 43.78 89 HIS A C 1
ATOM 730 O O . HIS A 1 89 ? -42.626 -36.171 27.470 1.00 43.78 89 HIS A O 1
ATOM 736 N N . TYR A 1 90 ? -43.709 -34.671 28.742 1.00 49.69 90 TYR A N 1
ATOM 737 C CA . TYR A 1 90 ? -44.491 -35.650 29.494 1.00 49.69 90 TYR A CA 1
ATOM 738 C C . TYR A 1 90 ? -45.947 -35.686 28.994 1.00 49.69 90 TYR A C 1
ATOM 740 O O . TYR A 1 90 ? -46.632 -34.667 29.005 1.00 49.69 90 TYR A O 1
ATOM 748 N N . ARG A 1 91 ? -46.375 -36.918 28.670 1.00 45.22 91 ARG A N 1
ATOM 749 C CA . ARG A 1 91 ? -47.730 -37.509 28.567 1.00 45.22 91 ARG A CA 1
ATOM 750 C C . ARG A 1 91 ? -48.664 -37.213 27.375 1.00 45.22 91 ARG A C 1
ATOM 752 O O . ARG A 1 91 ? -49.208 -36.132 27.210 1.00 45.22 91 ARG A O 1
ATOM 759 N N . ASP A 1 92 ? -48.923 -38.315 26.662 1.00 59.09 92 ASP A N 1
ATOM 760 C CA . ASP A 1 92 ? -50.210 -38.936 26.309 1.00 59.09 92 ASP A CA 1
ATOM 761 C C . ASP A 1 92 ? -51.281 -38.101 25.576 1.00 59.09 92 ASP A C 1
ATOM 763 O O . ASP A 1 92 ? -52.302 -37.720 26.140 1.00 59.09 92 ASP A O 1
ATOM 767 N N . ARG A 1 93 ? -51.086 -38.033 24.245 1.00 63.72 93 ARG A N 1
ATOM 768 C CA . ARG A 1 93 ? -52.018 -37.677 23.141 1.00 63.72 93 ARG A CA 1
ATOM 769 C C . ARG A 1 93 ? -52.265 -36.171 22.951 1.00 63.72 93 ARG A C 1
ATOM 771 O O . ARG A 1 93 ? -53.006 -35.580 23.728 1.00 63.72 93 ARG A O 1
ATOM 778 N N . PRO A 1 94 ? -51.711 -35.538 21.892 1.00 48.06 94 PRO A N 1
ATOM 779 C CA . PRO A 1 94 ? -52.575 -35.041 20.796 1.00 48.06 94 PRO A CA 1
ATOM 780 C C . PRO A 1 94 ? -51.880 -34.865 19.416 1.00 48.06 94 PRO A C 1
ATOM 782 O O . PRO A 1 94 ? -50.658 -34.862 19.303 1.00 48.06 94 PRO A O 1
ATOM 785 N N . VAL A 1 95 ? -52.670 -34.660 18.349 1.00 56.00 95 VAL A N 1
ATOM 786 C CA . VAL A 1 95 ? -52.179 -34.186 17.036 1.00 56.00 95 VAL A CA 1
ATOM 787 C C . VAL A 1 95 ? -51.982 -32.670 17.108 1.00 56.00 95 VAL A C 1
ATOM 789 O O . VAL A 1 95 ? -52.952 -31.919 17.191 1.00 56.00 95 VAL A O 1
ATOM 792 N N . ILE A 1 96 ? -50.729 -32.224 17.083 1.00 49.72 96 ILE A N 1
ATOM 793 C CA . ILE A 1 96 ? -50.330 -30.815 17.170 1.00 49.72 96 ILE A CA 1
ATOM 794 C C . ILE A 1 96 ? -49.763 -30.419 15.802 1.00 49.72 96 ILE A C 1
ATOM 796 O O . ILE A 1 96 ? -48.761 -30.973 15.362 1.00 49.72 96 ILE A O 1
ATOM 800 N N . LYS A 1 97 ? -50.409 -29.481 15.097 1.00 58.16 97 LYS A N 1
ATOM 801 C CA . LYS A 1 97 ? -49.799 -28.811 13.937 1.00 58.16 97 LYS A CA 1
ATOM 802 C C . LYS A 1 97 ? -48.906 -27.692 14.462 1.00 58.16 97 LYS A C 1
ATOM 804 O O . LYS A 1 97 ? -49.405 -26.660 14.908 1.00 58.16 97 LYS A O 1
ATOM 809 N N . GLU A 1 98 ? -47.599 -27.911 14.413 1.00 57.09 98 GLU A N 1
ATOM 810 C CA . GLU A 1 98 ? -46.588 -26.914 14.753 1.00 57.09 98 GLU A CA 1
ATOM 811 C C . GLU A 1 98 ? -46.556 -25.839 13.659 1.00 57.09 98 GLU A C 1
ATOM 813 O O . GLU A 1 98 ? -46.052 -26.044 12.559 1.00 57.09 98 GLU A O 1
ATOM 818 N N . ILE A 1 99 ? -47.168 -24.685 13.930 1.00 59.03 99 ILE A N 1
ATOM 819 C CA . ILE A 1 99 ? -46.966 -23.484 13.117 1.00 59.03 99 ILE A CA 1
ATOM 820 C C . ILE A 1 99 ? -45.757 -22.770 13.715 1.00 59.03 99 ILE A C 1
ATOM 822 O O . ILE A 1 99 ? -45.872 -22.087 14.735 1.00 59.03 99 ILE A O 1
ATOM 826 N N . GLU A 1 100 ? -44.599 -22.948 13.083 1.00 58.22 100 GLU A N 1
ATOM 827 C CA . GLU A 1 100 ? -43.355 -22.260 13.423 1.00 58.22 100 GLU A CA 1
ATOM 828 C C . GLU A 1 100 ? -43.507 -20.751 13.172 1.00 58.22 100 GLU A C 1
ATOM 830 O O . GLU A 1 100 ? -43.299 -20.247 12.069 1.00 58.22 100 GLU A O 1
ATOM 835 N N . LYS A 1 101 ? -43.898 -19.991 14.199 1.00 61.69 101 LYS A N 1
ATOM 836 C CA . LYS A 1 101 ? -43.736 -18.534 14.185 1.00 61.69 101 LYS A CA 1
ATOM 837 C C . LYS A 1 101 ? -42.333 -18.221 14.710 1.00 61.69 101 LYS A C 1
ATOM 839 O O . LYS A 1 101 ? -42.080 -18.502 15.883 1.00 61.69 101 LYS A O 1
ATOM 844 N N . PRO A 1 102 ? -41.420 -17.648 13.903 1.00 59.78 102 PRO A N 1
ATOM 845 C CA . PRO A 1 102 ? -40.113 -17.245 14.401 1.00 59.78 102 PRO A CA 1
ATOM 846 C C . PRO A 1 102 ? -40.301 -16.196 15.502 1.00 59.78 102 PRO A C 1
ATOM 848 O O . PRO A 1 102 ? -40.851 -15.118 15.275 1.00 59.78 102 PRO A O 1
ATOM 851 N N . ILE A 1 103 ? -39.877 -16.531 16.718 1.00 58.88 103 ILE A N 1
ATOM 852 C CA . ILE A 1 103 ? -39.882 -15.607 17.851 1.00 58.88 103 ILE A CA 1
ATOM 853 C C . ILE A 1 103 ? -38.629 -14.741 17.721 1.00 58.88 103 ILE A C 1
ATOM 855 O O . ILE A 1 103 ? -37.509 -15.209 17.933 1.00 58.88 103 ILE A O 1
ATOM 859 N N . TYR A 1 104 ? -38.811 -13.471 17.364 1.00 60.31 104 TYR A N 1
ATOM 860 C CA . TYR A 1 104 ? -37.731 -12.488 17.339 1.00 60.31 104 TYR A CA 1
ATOM 861 C C . TYR A 1 104 ? -37.351 -12.126 18.779 1.00 60.31 104 TYR A C 1
ATOM 863 O O . TYR A 1 104 ? -37.988 -11.296 19.423 1.00 60.31 104 TYR A O 1
ATOM 871 N N . ILE A 1 105 ? -36.316 -12.776 19.313 1.00 64.56 105 ILE A N 1
ATOM 872 C CA . ILE A 1 105 ? -35.720 -12.379 20.590 1.00 64.56 105 ILE A CA 1
ATOM 873 C C . ILE A 1 105 ? -34.832 -11.162 20.315 1.00 64.56 105 ILE A C 1
ATOM 875 O O . ILE A 1 105 ? -33.696 -11.299 19.858 1.00 64.56 105 ILE A O 1
ATOM 879 N N . GLU A 1 106 ? -35.337 -9.961 20.591 1.00 65.38 106 GLU A N 1
ATOM 880 C CA . GLU A 1 106 ? -34.522 -8.746 20.571 1.00 65.38 106 GLU A CA 1
ATOM 881 C C . GLU A 1 106 ? -33.471 -8.825 21.691 1.00 65.38 106 GLU A C 1
ATOM 883 O O . GLU A 1 106 ? -33.744 -8.573 22.869 1.00 65.38 106 GLU A O 1
ATOM 888 N N . LYS A 1 107 ? -32.239 -9.221 21.344 1.00 62.53 107 LYS A N 1
ATOM 889 C CA . LYS A 1 107 ? -31.099 -9.164 22.268 1.00 62.53 107 LYS A CA 1
ATOM 890 C C . LYS A 1 107 ? -30.895 -7.699 22.673 1.00 62.53 107 LYS A C 1
ATOM 892 O O . LYS A 1 107 ? -30.434 -6.892 21.867 1.00 62.53 107 LYS A O 1
ATOM 897 N N . LYS A 1 108 ? -31.191 -7.358 23.933 1.00 65.38 108 LYS A N 1
ATOM 898 C CA . LYS A 1 108 ? -30.807 -6.066 24.524 1.00 65.38 108 LYS A CA 1
ATOM 899 C C . LYS A 1 108 ? -29.294 -5.905 24.377 1.00 65.38 108 LYS A C 1
ATOM 901 O O . LYS A 1 108 ? -28.533 -6.673 24.966 1.00 65.38 108 LYS A O 1
ATOM 906 N N . ALA A 1 109 ? -28.868 -4.938 23.567 1.00 69.50 109 ALA A N 1
ATOM 907 C CA . ALA A 1 109 ? -27.459 -4.637 23.368 1.00 69.50 109 ALA A CA 1
ATOM 908 C C . ALA A 1 109 ? -26.809 -4.345 24.726 1.00 69.50 109 ALA A C 1
ATOM 910 O O . ALA A 1 109 ? -27.280 -3.494 25.484 1.00 69.50 109 ALA A O 1
ATOM 911 N N . THR A 1 110 ? -25.737 -5.065 25.052 1.00 72.94 110 THR A N 1
ATOM 912 C CA . THR A 1 110 ? -24.950 -4.776 26.247 1.00 72.94 110 THR A CA 1
ATOM 913 C C . THR A 1 110 ? -24.399 -3.350 26.148 1.00 72.94 110 THR A C 1
ATOM 915 O O . THR A 1 110 ? -23.893 -2.959 25.091 1.00 72.94 110 THR A O 1
ATOM 918 N N . PRO A 1 111 ? -24.504 -2.537 27.214 1.00 75.81 111 PRO A N 1
ATOM 919 C CA . PRO A 1 111 ? -24.064 -1.152 27.164 1.00 75.81 111 PRO A CA 1
ATOM 920 C C . PRO A 1 111 ? -22.555 -1.104 26.909 1.00 75.81 111 PRO A C 1
ATOM 922 O O . PRO A 1 111 ? -21.754 -1.617 27.691 1.00 75.81 111 PRO A O 1
ATOM 925 N N . VAL A 1 112 ? -22.163 -0.491 25.791 1.00 76.81 112 VAL A N 1
ATOM 926 C CA . VAL A 1 112 ? -20.754 -0.303 25.435 1.00 76.81 112 VAL A CA 1
ATOM 927 C C . VAL A 1 112 ? -20.114 0.605 26.482 1.00 76.81 112 VAL A C 1
ATOM 929 O O . VAL A 1 112 ? -20.509 1.762 26.635 1.00 76.81 112 VAL A O 1
ATOM 932 N N . LYS A 1 113 ? -19.117 0.085 27.208 1.00 82.50 113 LYS A N 1
ATOM 933 C CA . LYS A 1 113 ? -18.358 0.865 28.189 1.00 82.50 113 LYS A CA 1
ATOM 934 C C . LYS A 1 113 ? -17.623 1.998 27.469 1.00 82.50 113 LYS A C 1
ATOM 936 O O . LYS A 1 113 ? -16.706 1.750 26.687 1.00 82.50 113 LYS A O 1
ATOM 941 N N . LYS A 1 114 ? -18.043 3.236 27.729 1.00 86.25 114 LYS A N 1
ATOM 942 C CA . LYS A 1 114 ? -17.389 4.445 27.218 1.00 86.25 114 LYS A CA 1
ATOM 943 C C . LYS A 1 114 ? -16.202 4.790 28.107 1.00 86.25 114 LYS A C 1
ATOM 945 O O . LYS A 1 114 ? -16.302 4.670 29.326 1.00 86.25 114 LYS A O 1
ATOM 950 N N . PHE A 1 115 ? -15.099 5.193 27.486 1.00 93.12 115 PHE A N 1
ATOM 951 C CA . PHE A 1 115 ? -13.894 5.623 28.187 1.00 93.12 115 PHE A CA 1
ATOM 952 C C . PHE A 1 115 ? -13.662 7.109 27.952 1.00 93.12 115 PHE A C 1
ATOM 954 O O . PHE A 1 115 ? -13.906 7.603 26.859 1.00 93.12 115 PHE A O 1
ATOM 961 N N . ASN A 1 116 ? -13.134 7.824 28.943 1.00 94.56 116 ASN A N 1
ATOM 962 C CA . ASN A 1 116 ? -12.931 9.273 28.799 1.00 94.56 116 ASN A CA 1
ATOM 963 C C . ASN A 1 116 ? -11.737 9.646 27.898 1.00 94.56 116 ASN A C 1
ATOM 965 O O . ASN A 1 116 ? -11.735 10.719 27.282 1.00 94.56 116 ASN A O 1
ATOM 969 N N . PHE A 1 117 ? -10.713 8.785 27.822 1.00 96.44 117 PHE A N 1
ATOM 970 C CA . PHE A 1 117 ? -9.465 9.072 27.113 1.00 96.44 117 PHE A CA 1
ATOM 971 C C . PHE A 1 117 ? -9.021 7.930 26.188 1.00 96.44 117 PHE A C 1
ATOM 973 O O . PHE A 1 117 ? -9.083 6.746 26.528 1.00 96.44 117 PHE A O 1
ATOM 980 N N . TYR A 1 118 ? -8.505 8.331 25.025 1.00 96.94 118 TYR A N 1
ATOM 981 C CA . TYR A 1 118 ? -8.082 7.465 23.924 1.00 96.94 118 TYR A CA 1
ATOM 982 C C . TYR A 1 118 ? -6.622 7.778 23.592 1.00 96.94 118 TYR A C 1
ATOM 984 O O . TYR A 1 118 ? -6.288 8.928 23.315 1.00 96.94 118 TYR A O 1
ATOM 992 N N . GLY A 1 119 ? -5.740 6.782 23.627 1.00 96.75 119 GLY A N 1
ATOM 993 C CA . GLY A 1 119 ? -4.316 6.929 23.322 1.00 96.75 119 GLY A CA 1
ATOM 994 C C . GLY A 1 119 ? -3.882 6.136 22.096 1.00 96.75 119 GLY A C 1
ATOM 995 O O . GLY A 1 119 ? -4.435 5.077 21.822 1.00 96.75 119 GLY A O 1
ATOM 996 N N . SER A 1 120 ? -2.871 6.636 21.385 1.00 97.19 120 SER A N 1
ATOM 997 C CA . SER A 1 120 ? -2.222 5.954 20.261 1.00 97.19 120 SER A CA 1
ATOM 998 C C . SER A 1 120 ? -0.833 5.476 20.665 1.00 97.19 120 SER A C 1
ATOM 1000 O O . SER A 1 120 ? 0.037 6.297 20.963 1.00 97.19 120 SER A O 1
ATOM 1002 N N . THR A 1 121 ? -0.596 4.163 20.650 1.00 97.31 121 THR A N 1
ATOM 1003 C CA . THR A 1 121 ? 0.725 3.578 20.947 1.00 97.31 121 THR A CA 1
ATOM 1004 C C . THR A 1 121 ? 1.796 4.053 19.962 1.00 97.31 121 THR A C 1
ATOM 1006 O O . THR A 1 121 ? 2.940 4.263 20.355 1.00 97.31 121 THR A O 1
ATOM 1009 N N . LEU A 1 122 ? 1.413 4.270 18.698 1.00 95.62 122 LEU A N 1
ATOM 1010 C CA . LEU A 1 122 ? 2.317 4.651 17.612 1.00 95.62 122 LEU A CA 1
ATOM 1011 C C . LEU A 1 122 ? 2.870 6.070 17.796 1.00 95.62 122 LEU A C 1
ATOM 1013 O O . LEU A 1 122 ? 4.075 6.286 17.764 1.00 95.62 122 LEU A O 1
ATOM 1017 N N . GLN A 1 123 ? 1.976 7.039 18.003 1.00 96.31 123 GLN A N 1
ATOM 1018 C CA . GLN A 1 123 ? 2.343 8.454 18.134 1.00 96.31 123 GLN A CA 1
ATOM 1019 C C . GLN A 1 123 ? 2.656 8.853 19.580 1.00 96.31 123 GLN A C 1
ATOM 1021 O O . GLN A 1 123 ? 3.094 9.974 19.826 1.00 96.31 123 GLN A O 1
ATOM 1026 N N . LYS A 1 124 ? 2.386 7.962 20.543 1.00 97.12 124 LYS A N 1
ATOM 1027 C CA . LYS A 1 124 ? 2.430 8.236 21.985 1.00 97.12 124 LYS A CA 1
ATOM 1028 C C . LYS A 1 124 ? 1.654 9.501 22.359 1.00 97.12 124 LYS A C 1
ATOM 1030 O O . LYS A 1 124 ? 2.085 10.264 23.217 1.00 97.12 124 LYS A O 1
ATOM 1035 N N . THR A 1 125 ? 0.501 9.726 21.730 1.00 96.94 125 THR A N 1
ATOM 1036 C CA . THR A 1 125 ? -0.403 10.844 22.037 1.00 96.94 125 THR A CA 1
ATOM 1037 C C . THR A 1 125 ? -1.709 10.338 22.634 1.00 96.94 125 THR A C 1
ATOM 1039 O O . THR A 1 125 ? -2.145 9.232 22.314 1.00 96.94 125 THR A O 1
ATOM 1042 N N . TYR A 1 126 ? -2.338 11.121 23.513 1.00 97.62 126 TYR A N 1
ATOM 1043 C CA . TYR A 1 126 ? -3.666 10.809 24.050 1.00 97.62 126 TYR A CA 1
ATOM 1044 C C . TYR A 1 126 ? -4.644 11.976 23.897 1.00 97.62 126 TYR A C 1
ATOM 1046 O O . TYR A 1 126 ? -4.252 13.144 23.855 1.00 97.62 126 TYR A O 1
ATOM 1054 N N . HIS A 1 127 ? -5.925 11.633 23.786 1.00 97.25 127 HIS A N 1
ATOM 1055 C CA . HIS A 1 127 ? -7.027 12.494 23.362 1.00 97.25 127 HIS A CA 1
ATOM 1056 C C . HIS A 1 127 ? -8.243 12.305 24.282 1.00 97.25 127 HIS A C 1
ATOM 1058 O O . HIS A 1 127 ? -8.390 11.246 24.892 1.00 97.25 127 HIS A O 1
ATOM 1064 N N . LYS A 1 128 ? -9.133 13.306 24.361 1.00 96.19 128 LYS A N 1
ATOM 1065 C CA . LYS A 1 128 ? -10.483 13.147 24.945 1.00 96.19 128 LYS A CA 1
ATOM 1066 C C . LYS A 1 128 ? -11.371 12.335 23.984 1.00 96.19 128 LYS A C 1
ATOM 1068 O O . LYS A 1 128 ? -11.142 12.390 22.776 1.00 96.19 128 LYS A O 1
ATOM 1073 N N . GLU A 1 129 ? -12.404 11.656 24.490 1.00 94.31 129 GLU A N 1
ATOM 1074 C CA . GLU A 1 129 ? -13.384 10.900 23.676 1.00 94.31 129 GLU A CA 1
ATOM 1075 C C . GLU A 1 129 ? -13.900 11.711 22.475 1.00 94.31 129 GLU A C 1
ATOM 1077 O O . GLU A 1 129 ? -13.813 11.262 21.335 1.00 94.31 129 GLU A O 1
ATOM 1082 N N . LYS A 1 130 ? -14.321 12.959 22.719 1.00 93.94 130 LYS A N 1
ATOM 1083 C CA . LYS A 1 130 ? -14.901 13.869 21.713 1.00 93.94 130 LYS A CA 1
ATOM 1084 C C . LYS A 1 130 ? -13.893 14.481 20.724 1.00 93.94 130 LYS A C 1
ATOM 1086 O O . LYS A 1 130 ? -14.273 15.301 19.894 1.00 93.94 130 LYS A O 1
ATOM 1091 N N . CYS A 1 131 ? -12.602 14.167 20.822 1.00 95.19 131 CYS A N 1
ATOM 1092 C CA . CYS A 1 131 ? -11.593 14.744 19.934 1.00 95.19 131 CYS A CA 1
ATOM 1093 C C . CYS A 1 131 ? -11.714 14.171 18.515 1.00 95.19 131 CYS A C 1
ATOM 1095 O O . CYS A 1 131 ? -11.733 12.961 18.346 1.00 95.19 131 CYS A O 1
ATOM 1097 N N . ARG A 1 132 ? -11.658 15.008 17.471 1.00 94.94 132 ARG A N 1
ATOM 1098 C CA . ARG A 1 132 ? -11.648 14.540 16.068 1.00 94.94 132 ARG A CA 1
ATOM 1099 C C . ARG A 1 132 ? -10.568 13.484 15.785 1.00 94.94 132 ARG A C 1
ATOM 1101 O O . ARG A 1 132 ? -10.784 12.572 14.996 1.00 94.94 132 ARG A O 1
ATOM 1108 N N . PHE A 1 133 ? -9.410 13.604 16.433 1.00 95.44 133 PHE A N 1
ATOM 1109 C CA . PHE A 1 133 ? -8.287 12.689 16.234 1.00 95.44 133 PHE A CA 1
ATOM 1110 C C . PHE A 1 133 ? -8.432 11.359 16.983 1.00 95.44 133 PHE A C 1
ATOM 1112 O O . PHE A 1 133 ? -7.727 10.418 16.632 1.00 95.44 133 PHE A O 1
ATOM 1119 N N . SER A 1 134 ? -9.335 11.237 17.969 1.00 94.31 134 SER A N 1
ATOM 1120 C CA . SER A 1 134 ? -9.539 9.971 18.695 1.00 94.31 134 SER A CA 1
ATOM 1121 C C . SER A 1 134 ? -10.074 8.878 17.762 1.00 94.31 134 SER A C 1
ATOM 1123 O O . SER A 1 134 ? -9.586 7.751 17.793 1.00 94.31 134 SER A O 1
ATOM 1125 N N . GLY A 1 135 ? -10.998 9.234 16.863 1.00 93.25 135 GLY A N 1
ATOM 1126 C CA . GLY A 1 135 ? -11.578 8.324 15.870 1.00 93.25 135 GLY A CA 1
ATOM 1127 C C . GLY A 1 135 ? -10.635 7.940 14.725 1.00 93.25 135 GLY A C 1
ATOM 1128 O O . GLY A 1 135 ? -10.912 6.990 14.003 1.00 93.25 135 GLY A O 1
ATOM 1129 N N . MET A 1 136 ? -9.512 8.649 14.561 1.00 94.81 136 MET A N 1
ATOM 1130 C CA . MET A 1 136 ? -8.503 8.342 13.537 1.00 94.81 136 MET A CA 1
ATOM 1131 C C . MET A 1 136 ? -7.445 7.338 14.023 1.00 94.81 136 MET A C 1
ATOM 1133 O O . MET A 1 136 ? -6.588 6.915 13.245 1.00 94.81 136 MET A O 1
ATOM 1137 N N . ILE A 1 137 ? -7.468 6.956 15.304 1.00 95.81 137 ILE A N 1
ATOM 1138 C CA . ILE A 1 137 ? -6.519 5.992 15.865 1.00 95.81 137 ILE A CA 1
ATOM 1139 C C . ILE A 1 137 ? -6.900 4.588 15.385 1.00 95.81 137 ILE A C 1
ATOM 1141 O O . ILE A 1 137 ? -8.007 4.111 15.628 1.00 95.81 137 ILE A O 1
ATOM 1145 N N . LYS A 1 138 ? -5.961 3.900 14.725 1.00 95.31 138 LYS A N 1
ATOM 1146 C CA . LYS A 1 138 ? -6.140 2.500 14.316 1.00 95.31 138 LYS A CA 1
ATOM 1147 C C . LYS A 1 138 ? -6.385 1.611 15.537 1.00 95.31 138 LYS A C 1
ATOM 1149 O O . LYS A 1 138 ? -5.697 1.763 16.547 1.00 95.31 138 LYS A O 1
ATOM 1154 N N . LYS A 1 139 ? -7.309 0.652 15.414 1.00 95.38 139 LYS A N 1
ATOM 1155 C CA . LYS A 1 139 ? -7.704 -0.262 16.503 1.00 95.38 139 LYS A CA 1
ATOM 1156 C C . LYS A 1 139 ? -6.504 -0.985 17.128 1.00 95.38 139 LYS A C 1
ATOM 1158 O O . LYS A 1 139 ? -6.414 -1.044 18.347 1.00 95.38 139 LYS A O 1
ATOM 1163 N N . ASP A 1 140 ? -5.535 -1.398 16.313 1.00 95.19 140 ASP A N 1
ATOM 1164 C CA . ASP A 1 140 ? -4.324 -2.120 16.749 1.00 95.19 140 ASP A CA 1
ATOM 1165 C C . ASP A 1 140 ? -3.388 -1.292 17.645 1.00 95.19 140 ASP A C 1
ATOM 1167 O O . ASP A 1 140 ? -2.503 -1.819 18.318 1.00 95.19 140 ASP A O 1
ATOM 1171 N N . HIS A 1 141 ? -3.549 0.030 17.644 1.00 96.56 141 HIS A N 1
ATOM 1172 C CA . HIS A 1 141 ? -2.739 0.956 18.432 1.00 96.56 141 HIS A CA 1
ATOM 1173 C C . HIS A 1 141 ? -3.572 1.753 19.434 1.00 96.56 141 HIS A C 1
ATOM 1175 O O . HIS A 1 141 ? -3.048 2.686 20.046 1.00 96.56 141 HIS A O 1
ATOM 1181 N N . LEU A 1 142 ? -4.853 1.413 19.591 1.00 96.69 142 LEU A N 1
ATOM 1182 C CA . LEU A 1 142 ? -5.778 2.144 20.436 1.00 96.69 142 LEU A CA 1
ATOM 1183 C C . LEU A 1 142 ? -5.688 1.669 21.889 1.00 96.69 142 LEU A C 1
ATOM 1185 O O . LEU A 1 142 ? -5.894 0.500 22.202 1.00 96.69 142 LEU A O 1
ATOM 1189 N N . ILE A 1 143 ? -5.436 2.606 22.799 1.00 96.12 143 ILE A N 1
ATOM 1190 C CA . ILE A 1 143 ? -5.435 2.374 24.244 1.00 96.12 143 ILE A CA 1
ATOM 1191 C C . ILE A 1 143 ? -6.587 3.157 24.874 1.00 96.12 143 ILE A C 1
ATOM 1193 O O . ILE A 1 143 ? -6.624 4.383 24.797 1.00 96.12 143 ILE A O 1
ATOM 1197 N N . LEU A 1 144 ? -7.493 2.449 25.549 1.00 95.56 144 LEU A N 1
ATOM 1198 C CA . LEU A 1 144 ? -8.680 3.011 26.198 1.00 95.56 144 LEU A CA 1
ATOM 1199 C C . LEU A 1 144 ? -8.511 3.022 27.720 1.00 95.56 144 LEU A C 1
ATOM 1201 O O . LEU A 1 144 ? -8.283 1.966 28.324 1.00 95.56 144 LEU A O 1
ATOM 1205 N N . ARG A 1 145 ? -8.598 4.199 28.353 1.00 96.00 145 ARG A N 1
ATOM 1206 C CA . ARG A 1 145 ? -8.535 4.353 29.819 1.00 96.00 145 ARG A CA 1
ATOM 1207 C C . ARG A 1 145 ? -9.355 5.553 30.288 1.00 96.00 145 ARG A C 1
ATOM 1209 O O . ARG A 1 145 ? -9.424 6.571 29.612 1.00 96.00 145 ARG A O 1
ATOM 1216 N N . ASP A 1 146 ? -9.888 5.463 31.501 1.00 94.25 146 ASP A N 1
ATOM 1217 C CA . ASP A 1 146 ? -10.660 6.556 32.110 1.00 94.25 146 ASP A CA 1
ATOM 1218 C C . ASP A 1 146 ? -9.792 7.619 32.781 1.00 94.25 146 ASP A C 1
ATOM 1220 O O . ASP A 1 146 ? -10.220 8.758 32.959 1.00 94.25 146 ASP A O 1
ATOM 1224 N N . THR A 1 147 ? -8.559 7.269 33.149 1.00 94.19 147 THR A N 1
ATOM 1225 C CA . THR A 1 147 ? -7.691 8.128 33.953 1.00 94.19 147 THR A CA 1
ATOM 1226 C C . THR A 1 147 ? -6.558 8.735 33.132 1.00 94.19 147 THR A C 1
ATOM 1228 O O . THR A 1 147 ? -5.726 8.046 32.540 1.00 94.19 147 THR A O 1
ATOM 1231 N N . ARG A 1 148 ? -6.443 10.067 33.182 1.00 93.44 148 ARG A N 1
ATOM 1232 C CA . ARG A 1 148 ? -5.311 10.807 32.590 1.00 93.44 148 ARG A CA 1
ATOM 1233 C C . ARG A 1 148 ? -3.953 10.421 33.191 1.00 93.44 148 ARG A C 1
ATOM 1235 O O . ARG A 1 148 ? -2.917 10.557 32.545 1.00 93.44 148 ARG A O 1
ATOM 1242 N N . THR A 1 149 ? -3.945 9.965 34.444 1.00 95.38 149 THR A N 1
ATOM 1243 C CA . THR A 1 149 ? -2.728 9.603 35.188 1.00 95.38 149 THR A CA 1
ATOM 1244 C C . THR A 1 149 ? -1.992 8.438 34.536 1.00 95.38 149 THR A C 1
ATOM 1246 O O . THR A 1 149 ? -0.763 8.455 34.490 1.00 95.38 149 THR A O 1
ATOM 1249 N N . TYR A 1 150 ? -2.723 7.484 33.951 1.00 96.38 150 TYR A N 1
ATOM 1250 C CA . TYR A 1 150 ? -2.150 6.371 33.198 1.00 96.38 150 TYR A CA 1
ATOM 1251 C C . TYR A 1 150 ? -1.262 6.862 32.045 1.00 96.38 150 TYR A C 1
ATOM 1253 O O . TYR A 1 150 ? -0.103 6.460 31.927 1.00 96.38 150 TYR A O 1
ATOM 1261 N N . PHE A 1 151 ? -1.787 7.780 31.231 1.00 96.44 151 PHE A N 1
ATOM 1262 C CA . PHE A 1 151 ? -1.086 8.313 30.063 1.00 96.44 151 PHE A CA 1
ATOM 1263 C C . PHE A 1 151 ? 0.126 9.156 30.458 1.00 96.44 151 PHE A C 1
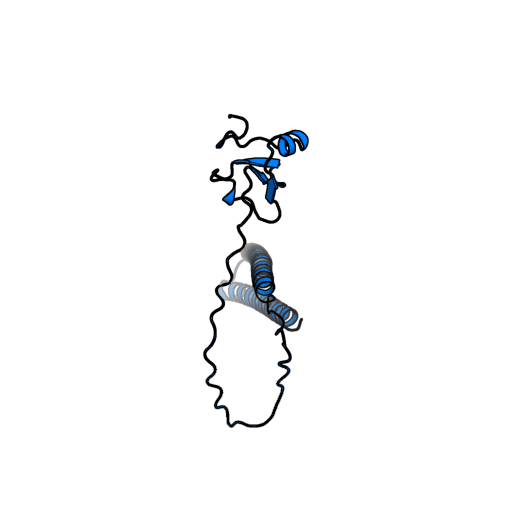ATOM 1265 O O . PHE A 1 151 ? 1.194 9.002 29.868 1.00 96.44 151 PHE A O 1
ATOM 1272 N N . LYS A 1 152 ? 0.008 9.957 31.526 1.00 95.25 152 LYS A N 1
ATOM 1273 C CA . LYS A 1 152 ? 1.146 10.699 32.089 1.00 95.25 152 LYS A CA 1
ATOM 1274 C C . LYS A 1 152 ? 2.254 9.763 32.583 1.00 95.25 152 LYS A C 1
ATOM 1276 O O . LYS A 1 152 ? 3.410 9.953 32.217 1.00 95.25 152 LYS A O 1
ATOM 1281 N N . LYS A 1 153 ? 1.913 8.707 33.337 1.00 96.94 153 LYS A N 1
ATOM 1282 C CA . LYS A 1 153 ? 2.883 7.712 33.841 1.00 96.94 153 LYS A CA 1
ATOM 1283 C C . LYS A 1 153 ? 3.602 6.983 32.703 1.00 96.94 153 LYS A C 1
ATOM 1285 O O . LYS A 1 153 ? 4.790 6.698 32.802 1.00 96.94 153 LYS A O 1
ATOM 1290 N N . LYS A 1 154 ? 2.894 6.703 31.607 1.00 96.75 154 LYS A N 1
ATOM 1291 C CA . LYS A 1 154 ? 3.448 6.066 30.404 1.00 96.75 154 LYS A CA 1
ATOM 1292 C C . LYS A 1 154 ? 4.116 7.050 29.428 1.00 96.75 154 LYS A C 1
ATOM 1294 O O . LYS A 1 154 ? 4.493 6.630 28.338 1.00 96.75 154 LYS A O 1
ATOM 1299 N N . LYS A 1 155 ? 4.294 8.321 29.817 1.00 96.94 155 LYS A N 1
ATOM 1300 C CA . LYS A 1 155 ? 4.943 9.379 29.021 1.00 96.94 155 LYS A CA 1
ATOM 1301 C C . LYS A 1 155 ? 4.266 9.641 27.665 1.00 96.94 155 LYS A C 1
ATOM 1303 O O . LYS A 1 155 ? 4.941 9.888 26.672 1.00 96.94 155 LYS A O 1
ATOM 1308 N N . PHE A 1 156 ? 2.935 9.581 27.615 1.00 97.38 156 PHE A N 1
ATOM 1309 C CA . PHE A 1 156 ? 2.174 9.998 26.436 1.00 97.38 156 PHE A CA 1
ATOM 1310 C C . PHE A 1 156 ? 2.012 11.521 26.423 1.00 97.38 156 PHE A C 1
ATOM 1312 O O . PHE A 1 156 ? 1.691 12.139 27.441 1.00 97.38 156 PHE A O 1
ATOM 1319 N N . HIS A 1 157 ? 2.179 12.119 25.250 1.00 96.62 157 HIS A N 1
ATOM 1320 C CA . HIS A 1 157 ? 1.965 13.537 25.022 1.00 96.62 157 HIS A CA 1
ATOM 1321 C C . HIS A 1 157 ? 0.477 13.849 24.902 1.00 96.62 157 HIS A C 1
ATOM 1323 O O . HIS A 1 157 ? -0.302 13.115 24.291 1.00 96.62 157 HIS A O 1
ATOM 1329 N N . ALA A 1 158 ? 0.068 14.961 25.492 1.00 97.12 158 ALA A N 1
ATOM 1330 C CA . ALA A 1 158 ? -1.302 15.410 25.386 1.00 97.12 158 ALA A CA 1
ATOM 1331 C C . ALA A 1 158 ? -1.580 15.999 23.998 1.00 97.12 158 ALA A C 1
ATOM 1333 O O . ALA A 1 158 ? -0.736 16.685 23.417 1.00 97.12 158 ALA A O 1
ATOM 1334 N N . CYS A 1 159 ? -2.760 15.717 23.450 1.00 96.62 159 CYS A N 1
ATOM 1335 C CA . CYS A 1 159 ? -3.162 16.284 22.172 1.00 96.62 159 CYS A CA 1
ATOM 1336 C C . CYS A 1 159 ? -3.319 17.805 22.269 1.00 96.62 159 CYS A C 1
ATOM 1338 O O . CYS A 1 159 ? -4.124 18.307 23.053 1.00 96.62 159 CYS A O 1
ATOM 1340 N N . LYS A 1 160 ? -2.609 18.525 21.397 1.00 95.75 160 LYS A N 1
ATOM 1341 C CA . LYS A 1 160 ? -2.657 19.990 21.311 1.00 95.75 160 LYS A CA 1
ATOM 1342 C C . LYS A 1 160 ? -4.028 20.535 20.909 1.00 95.75 160 LYS A C 1
ATOM 1344 O O . LYS A 1 160 ? -4.295 21.691 21.165 1.00 95.75 160 LYS A O 1
ATOM 1349 N N . ASN A 1 161 ? -4.881 19.735 20.267 1.00 95.50 161 ASN A N 1
ATOM 1350 C CA . ASN A 1 161 ? -6.180 20.208 19.786 1.00 95.50 161 ASN A CA 1
ATOM 1351 C C . ASN A 1 161 ? -7.282 20.087 20.846 1.00 95.50 161 ASN A C 1
ATOM 1353 O O . ASN A 1 161 ? -8.100 20.983 21.001 1.00 95.50 161 ASN A O 1
ATOM 1357 N N . CYS A 1 162 ? -7.321 18.974 21.588 1.00 93.56 162 CYS A N 1
ATOM 1358 C CA . CYS A 1 162 ? -8.355 18.758 22.605 1.00 93.56 162 CYS A CA 1
ATOM 1359 C C . CYS A 1 162 ? -7.900 19.063 24.037 1.00 93.56 162 CYS A C 1
ATOM 1361 O O . CYS A 1 162 ? -8.694 18.863 24.957 1.00 93.56 162 CYS A O 1
ATOM 1363 N N . HIS A 1 163 ? -6.635 19.465 24.224 1.00 93.12 163 HIS A N 1
ATOM 1364 C CA . HIS A 1 163 ? -6.021 19.833 25.503 1.00 93.12 163 HIS A CA 1
ATOM 1365 C C . HIS A 1 163 ? -6.504 18.970 26.679 1.00 93.12 163 HIS A C 1
ATOM 1367 O O . HIS A 1 163 ? -7.150 19.473 27.603 1.00 93.12 163 HIS A O 1
ATOM 1373 N N . PRO A 1 164 ? -6.258 17.645 26.659 1.00 92.00 164 PRO A N 1
ATOM 1374 C CA . PRO A 1 164 ? -6.759 16.743 27.690 1.00 92.00 164 PRO A CA 1
ATOM 1375 C C . PRO A 1 164 ? -6.168 17.028 29.081 1.00 92.00 164 PRO A C 1
ATOM 1377 O O . PRO A 1 164 ? -6.691 16.534 30.080 1.00 92.00 164 PRO A O 1
ATOM 1380 N N . GLU A 1 165 ? -5.110 17.841 29.172 1.00 89.25 165 GLU A N 1
ATOM 1381 C CA . GLU A 1 165 ? -4.574 18.359 30.427 1.00 89.25 165 GLU A CA 1
ATOM 1382 C C . GLU A 1 165 ? -5.430 19.452 31.082 1.00 89.25 165 GLU A C 1
ATOM 1384 O O . GLU A 1 165 ? -5.400 19.561 32.313 1.00 89.25 165 GLU A O 1
ATOM 1389 N N . ARG A 1 166 ? -6.186 20.230 30.295 1.00 83.94 166 ARG A N 1
ATOM 1390 C CA . ARG A 1 166 ? -7.029 21.326 30.787 1.00 83.94 166 ARG A CA 1
ATOM 1391 C C . ARG A 1 166 ? -8.381 20.757 31.232 1.00 83.94 166 ARG A C 1
ATOM 1393 O O . ARG A 1 166 ? -8.995 19.978 30.489 1.00 83.94 166 ARG A O 1
ATOM 1400 N N . LYS A 1 167 ? -8.757 21.081 32.480 1.00 64.94 167 LYS A N 1
ATOM 1401 C CA . LYS A 1 167 ? -10.024 20.671 33.109 1.00 64.94 167 LYS A CA 1
ATOM 1402 C C . LYS A 1 167 ? -11.190 21.068 32.212 1.00 64.94 167 LYS A C 1
ATOM 1404 O O . LYS A 1 167 ? -11.196 22.237 31.779 1.00 64.94 167 LYS A O 1
#

Sequence (167 aa):
MKTEKLVSLFDFILLVVLAISMVLFFTGSVGTFNLQNSEQVTLLVYLILTYIIILILVLRFKRIFLARILEKDNQKQLVEKPIFRDIIHYRDRPVIKEIEKPIYIEKKATPVKKFNFYGSTLQKTYHKEKCRFSGMIKKDHLILRDTRTYFKKKKFHACKNCHPERK